Protein AF-A0A537R3E0-F1 (afdb_monomer)

Foldseek 3Di:
DDDDDADVVVVGAWDDDPVDIDHCCLVVVLVVVLVVCCVPVVVPDDVVCVVVSVVVSVCCSCPPVVNDDD

Mean predicted aligned error: 9.89 Å

pLDDT: mean 73.34, std 8.79, range [46.59, 85.19]

Solvent-accessible surface area (backbone atoms only — not comparable to full-atom values): 4572 Å² total; per-residue 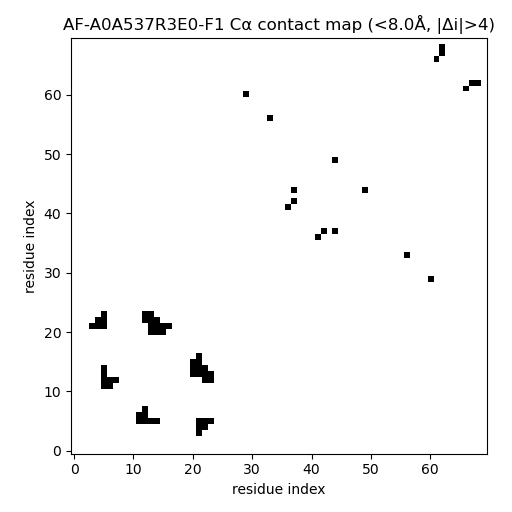(Å²): 134,88,88,82,86,74,47,64,92,78,73,38,70,68,47,81,49,103,88,45,80,49,61,59,65,67,62,52,52,52,50,54,53,50,56,50,42,44,64,63,82,38,68,81,69,56,78,92,48,50,71,59,53,52,53,49,52,52,50,53,65,66,65,35,83,91,68,59,82,132

Sequence (70 aa):
MSHDAVSHGAKEYVRYSAADVITANTVEGFYSIFNCGTKGVYQHCREKHLHRYLAEFDFRYNNRIAVGHQ

Structure (mmCIF, N/CA/C/O backbone):
data_AF-A0A537R3E0-F1
#
_entry.id   AF-A0A537R3E0-F1
#
loop_
_atom_site.group_PDB
_atom_site.id
_atom_site.type_symbol
_atom_site.label_atom_id
_atom_site.label_alt_id
_atom_site.label_comp_id
_atom_site.label_asym_id
_atom_site.label_entity_id
_atom_site.label_seq_id
_atom_site.pdbx_PDB_ins_code
_atom_site.Cartn_x
_atom_site.Cartn_y
_atom_site.Cartn_z
_atom_site.occupancy
_atom_site.B_iso_or_equiv
_atom_site.auth_seq_id
_atom_site.auth_comp_id
_atom_site.auth_asym_id
_atom_site.auth_atom_id
_atom_site.pdbx_PDB_model_num
ATOM 1 N N . MET A 1 1 ? -9.847 -12.608 -22.684 1.00 48.81 1 MET A N 1
ATOM 2 C CA . MET A 1 1 ? -8.842 -12.005 -21.787 1.00 48.81 1 MET A CA 1
ATOM 3 C C . MET A 1 1 ? -7.864 -13.104 -21.421 1.00 48.81 1 MET A C 1
ATOM 5 O O . MET A 1 1 ? -8.293 -14.093 -20.842 1.00 48.81 1 MET A O 1
ATOM 9 N N . SER A 1 2 ? -6.618 -13.004 -21.889 1.00 65.00 2 SER A N 1
ATOM 10 C CA . SER A 1 2 ? -5.569 -13.980 -21.572 1.00 65.00 2 SER A CA 1
ATOM 11 C C . SER A 1 2 ? -5.034 -13.668 -20.179 1.00 65.00 2 SER A C 1
ATOM 13 O O . SER A 1 2 ? -4.725 -12.513 -19.902 1.00 65.00 2 SER A O 1
ATOM 15 N N . HIS A 1 3 ? -4.989 -14.661 -19.296 1.00 66.31 3 HIS A N 1
ATOM 16 C CA . HIS A 1 3 ? -4.417 -14.512 -17.961 1.00 66.31 3 HIS A CA 1
ATOM 17 C C . HIS A 1 3 ? -2.932 -14.866 -18.050 1.00 66.31 3 HIS A C 1
ATOM 19 O O . HIS A 1 3 ? -2.590 -15.942 -18.538 1.00 66.31 3 HIS A O 1
ATOM 25 N N . ASP A 1 4 ? -2.068 -13.954 -17.620 1.00 69.88 4 ASP A N 1
ATOM 26 C CA . ASP A 1 4 ? -0.615 -14.106 -17.684 1.00 69.88 4 ASP A CA 1
ATOM 27 C C . ASP A 1 4 ? -0.030 -14.021 -16.269 1.00 69.88 4 ASP A C 1
ATOM 29 O O . ASP A 1 4 ? -0.673 -13.506 -15.351 1.00 69.88 4 ASP A O 1
ATOM 33 N N . ALA A 1 5 ? 1.163 -14.570 -16.065 1.00 73.81 5 ALA A N 1
ATOM 34 C CA . ALA A 1 5 ? 1.762 -14.702 -14.743 1.00 73.81 5 ALA A CA 1
ATOM 35 C C . ALA A 1 5 ? 3.258 -14.398 -14.791 1.00 73.81 5 ALA A C 1
ATOM 37 O O . ALA A 1 5 ? 3.961 -14.800 -15.719 1.00 73.81 5 ALA A O 1
ATOM 38 N N . VAL A 1 6 ? 3.746 -13.736 -13.744 1.00 73.69 6 VAL A N 1
ATOM 39 C CA . VAL A 1 6 ? 5.172 -13.483 -13.513 1.00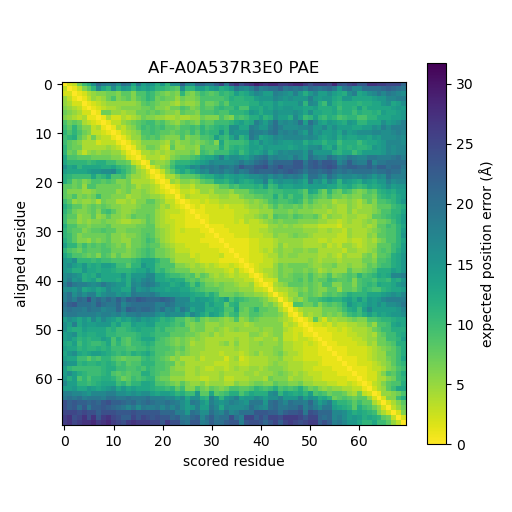 73.69 6 VAL A CA 1
ATOM 40 C C . VAL A 1 6 ? 5.703 -14.436 -12.445 1.00 73.69 6 VAL A C 1
ATOM 42 O O . VAL A 1 6 ? 5.038 -14.687 -11.440 1.00 73.69 6 VAL A O 1
ATOM 45 N N . SER A 1 7 ? 6.897 -14.994 -12.665 1.00 75.69 7 SER A N 1
ATOM 46 C CA . SER A 1 7 ? 7.541 -15.908 -11.715 1.00 75.69 7 SER A CA 1
ATOM 47 C C . SER A 1 7 ? 8.689 -15.225 -10.975 1.00 75.69 7 SER A C 1
ATOM 49 O O . SER A 1 7 ? 9.834 -15.192 -11.433 1.00 75.69 7 SER A O 1
ATOM 51 N N . HIS A 1 8 ? 8.409 -14.756 -9.758 1.00 70.94 8 HIS A N 1
ATOM 52 C CA . HIS A 1 8 ? 9.424 -14.150 -8.890 1.00 70.94 8 HIS A CA 1
ATOM 53 C C . HIS A 1 8 ? 10.544 -15.134 -8.500 1.00 70.94 8 HIS A C 1
ATOM 55 O O . HIS A 1 8 ? 11.684 -14.720 -8.293 1.00 70.94 8 HIS A O 1
ATOM 61 N N . GLY A 1 9 ? 10.258 -16.444 -8.462 1.00 74.44 9 GLY A N 1
ATOM 62 C CA . GLY A 1 9 ? 11.260 -17.487 -8.201 1.00 74.44 9 GLY A CA 1
ATOM 63 C C . GLY A 1 9 ? 12.320 -17.608 -9.302 1.00 74.44 9 GLY A C 1
ATOM 64 O O . GLY A 1 9 ? 13.460 -17.970 -9.024 1.00 74.44 9 GLY A O 1
ATOM 65 N N . ALA A 1 10 ? 11.975 -17.228 -10.534 1.00 78.44 10 ALA A N 1
ATOM 66 C CA . ALA A 1 10 ? 12.899 -17.149 -11.663 1.00 78.44 10 ALA A CA 1
ATOM 67 C C . ALA A 1 10 ? 13.565 -15.764 -11.803 1.00 78.44 10 ALA A C 1
ATOM 69 O O . ALA A 1 10 ? 14.247 -15.515 -12.794 1.00 78.44 10 ALA A O 1
ATOM 70 N N . LYS A 1 11 ? 13.387 -14.866 -10.817 1.00 74.25 11 LYS A N 1
ATOM 71 C CA . LYS A 1 11 ? 13.799 -13.449 -10.861 1.00 74.25 11 LYS A CA 1
ATOM 72 C C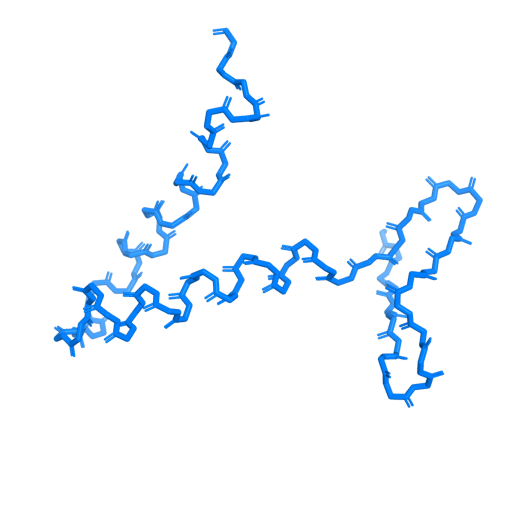 . LYS A 1 11 ? 13.128 -12.645 -11.989 1.00 74.25 11 LYS A C 1
ATOM 74 O O . LYS A 1 11 ? 13.675 -11.641 -12.441 1.00 74.25 11 LYS A O 1
ATOM 79 N N . GLU A 1 12 ? 11.939 -13.060 -12.425 1.00 72.56 12 GLU A N 1
ATOM 80 C CA . GLU A 1 12 ? 11.108 -12.326 -13.382 1.00 72.56 12 GLU A CA 1
ATOM 81 C C . GLU A 1 12 ? 10.100 -11.460 -12.613 1.00 72.56 12 GLU A C 1
ATOM 83 O O . GLU A 1 12 ? 9.162 -11.974 -12.007 1.00 72.56 12 GLU A O 1
ATOM 88 N N . TYR A 1 13 ? 10.317 -10.141 -12.606 1.00 67.81 13 TYR A N 1
ATOM 89 C CA . TYR A 1 13 ? 9.501 -9.181 -11.842 1.00 67.81 13 TYR A CA 1
ATOM 90 C C . TYR A 1 13 ? 8.516 -8.395 -12.714 1.00 67.81 13 TYR A C 1
ATOM 92 O O . TYR A 1 13 ? 7.483 -7.933 -12.232 1.00 67.81 13 TYR A O 1
ATOM 100 N N . VAL A 1 14 ? 8.844 -8.227 -13.995 1.00 72.06 14 VAL A N 1
ATOM 101 C CA . VAL A 1 14 ? 8.017 -7.528 -14.978 1.00 72.06 14 VAL A CA 1
ATOM 102 C C . VAL A 1 14 ? 8.141 -8.266 -16.301 1.00 72.06 14 VAL A C 1
ATOM 104 O O . VAL A 1 14 ? 9.255 -8.461 -16.789 1.00 72.06 14 VAL A O 1
ATOM 107 N N . ARG A 1 15 ? 7.005 -8.646 -16.888 1.00 74.06 15 ARG A N 1
ATOM 108 C CA . ARG A 1 15 ? 6.952 -9.151 -18.260 1.00 74.06 15 ARG A CA 1
ATOM 109 C C . ARG A 1 15 ? 6.347 -8.072 -19.149 1.00 74.06 15 ARG A C 1
ATOM 111 O O . ARG A 1 15 ? 5.222 -7.629 -18.925 1.00 74.06 15 ARG A O 1
ATOM 118 N N . TYR A 1 16 ? 7.112 -7.645 -20.147 1.00 72.44 16 TYR A N 1
ATOM 119 C CA . TYR A 1 16 ? 6.659 -6.695 -21.158 1.00 72.44 16 TYR A CA 1
ATOM 120 C C . TYR A 1 16 ? 6.146 -7.479 -22.368 1.00 72.44 16 TYR A C 1
ATOM 122 O O . TYR A 1 16 ? 6.932 -8.072 -23.106 1.00 72.44 16 TYR A O 1
ATOM 130 N N . SER A 1 17 ? 4.828 -7.507 -22.554 1.00 69.12 17 SER A N 1
ATOM 131 C CA . SER A 1 17 ? 4.201 -7.907 -23.815 1.00 69.12 17 SER A CA 1
ATOM 132 C C . SER A 1 17 ? 4.015 -6.661 -24.684 1.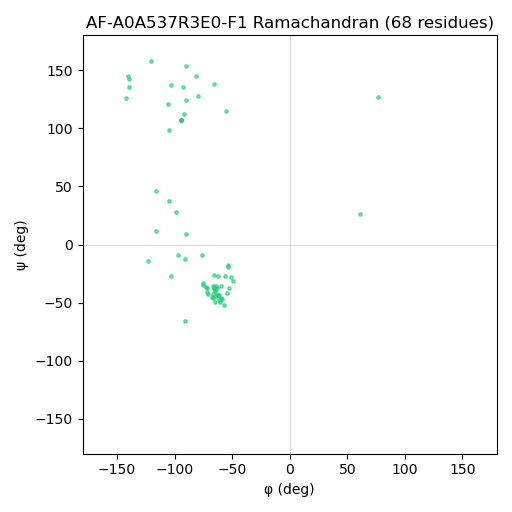00 69.12 17 SER A C 1
ATOM 134 O O . SER A 1 17 ? 3.890 -5.558 -24.157 1.00 69.12 17 SER A O 1
ATOM 136 N N . ALA A 1 18 ? 3.982 -6.809 -26.010 1.00 61.44 18 ALA A N 1
ATOM 137 C CA . ALA A 1 18 ? 3.947 -5.698 -26.973 1.00 61.44 18 ALA A CA 1
ATOM 138 C C . ALA A 1 18 ? 2.814 -4.667 -26.751 1.00 61.44 18 ALA A C 1
ATOM 140 O O . ALA A 1 18 ? 2.901 -3.559 -27.275 1.00 61.44 18 ALA A O 1
ATOM 141 N N . ALA A 1 19 ? 1.779 -5.014 -25.979 1.00 64.94 19 ALA A N 1
ATOM 142 C CA . ALA A 1 19 ? 0.678 -4.125 -25.608 1.00 64.94 19 ALA A CA 1
ATOM 143 C C . ALA A 1 19 ? 0.466 -3.970 -24.088 1.00 64.94 19 ALA A C 1
ATOM 145 O O . ALA A 1 19 ? -0.226 -3.040 -23.685 1.00 64.94 19 ALA A O 1
ATOM 146 N N . ASP A 1 20 ? 1.063 -4.824 -23.246 1.00 64.88 20 ASP A N 1
ATOM 147 C CA . ASP A 1 20 ? 0.702 -4.938 -21.828 1.00 64.88 20 ASP A CA 1
ATOM 148 C C . ASP A 1 20 ? 1.931 -5.111 -20.927 1.00 64.88 20 ASP A C 1
ATOM 150 O O . ASP A 1 20 ? 2.827 -5.918 -21.194 1.00 64.88 20 ASP A O 1
ATOM 154 N N . VAL A 1 21 ? 1.943 -4.381 -19.810 1.00 75.12 21 VAL A N 1
ATOM 155 C CA . VAL A 1 21 ? 2.916 -4.571 -18.730 1.00 75.12 21 VAL A CA 1
ATOM 156 C C . VAL A 1 21 ? 2.291 -5.497 -17.691 1.00 75.12 21 VAL A C 1
ATOM 158 O O . VAL A 1 21 ? 1.399 -5.098 -16.942 1.00 75.12 21 VAL A O 1
ATOM 161 N N . ILE A 1 22 ? 2.763 -6.739 -17.629 1.00 74.88 22 ILE A N 1
ATOM 162 C CA . ILE A 1 22 ? 2.270 -7.740 -16.683 1.00 74.88 22 ILE A CA 1
ATOM 163 C C . ILE A 1 22 ? 3.145 -7.659 -15.429 1.00 74.88 22 ILE A C 1
ATOM 165 O O . ILE A 1 22 ? 4.341 -7.962 -15.468 1.00 74.88 22 ILE A O 1
ATOM 169 N N . THR A 1 23 ? 2.558 -7.212 -14.315 1.00 77.44 23 THR A N 1
ATOM 170 C CA . THR A 1 23 ? 3.240 -7.098 -13.014 1.00 77.44 23 THR A CA 1
ATOM 171 C C . THR A 1 23 ? 2.319 -7.512 -11.875 1.00 77.44 23 THR A C 1
ATOM 173 O O . THR A 1 23 ? 1.124 -7.222 -11.906 1.00 77.44 23 THR A O 1
ATOM 176 N N . ALA A 1 24 ? 2.886 -8.132 -10.839 1.00 78.94 24 ALA A N 1
ATOM 177 C CA . ALA A 1 24 ? 2.189 -8.383 -9.576 1.00 78.94 24 ALA A CA 1
ATOM 178 C C . ALA A 1 24 ? 2.370 -7.240 -8.552 1.00 78.94 24 ALA A C 1
ATOM 180 O O . ALA A 1 24 ? 1.620 -7.159 -7.582 1.00 78.94 24 ALA A O 1
ATOM 181 N N . ASN A 1 25 ? 3.298 -6.303 -8.791 1.00 76.81 25 ASN A N 1
ATOM 182 C CA . ASN A 1 25 ? 3.651 -5.230 -7.848 1.00 76.81 25 ASN A CA 1
ATOM 183 C C . ASN A 1 25 ? 2.448 -4.406 -7.355 1.00 76.81 25 ASN A C 1
ATOM 185 O O . ASN A 1 25 ? 2.405 -4.007 -6.192 1.00 76.81 25 ASN A O 1
ATOM 189 N N . THR A 1 26 ? 1.466 -4.139 -8.219 1.00 75.75 26 THR A N 1
ATOM 190 C CA . THR A 1 26 ? 0.274 -3.359 -7.849 1.00 75.75 26 THR A CA 1
ATOM 191 C C . THR A 1 26 ? -0.568 -4.089 -6.801 1.00 75.75 26 THR A C 1
ATOM 193 O O . THR A 1 26 ? -0.903 -3.513 -5.762 1.00 75.75 26 THR A O 1
ATOM 196 N N . VAL A 1 27 ? -0.871 -5.370 -7.044 1.00 78.88 27 VAL A N 1
ATOM 197 C CA . VAL A 1 27 ? -1.696 -6.187 -6.140 1.00 78.88 27 VAL A CA 1
ATOM 198 C C . VAL A 1 27 ? -0.939 -6.550 -4.862 1.00 78.88 27 VAL A C 1
ATOM 200 O O . VAL A 1 27 ? -1.511 -6.496 -3.774 1.00 78.88 27 VAL A O 1
ATOM 203 N N . GLU A 1 28 ? 0.364 -6.817 -4.951 1.00 82.62 28 GLU A N 1
ATOM 204 C CA . GLU A 1 28 ? 1.221 -7.060 -3.786 1.00 82.62 28 GLU A CA 1
ATOM 205 C C . GLU A 1 28 ? 1.337 -5.817 -2.894 1.00 82.62 28 GLU A C 1
ATOM 207 O O . GLU A 1 28 ? 1.263 -5.915 -1.666 1.00 82.62 28 GLU A O 1
ATOM 212 N N . GLY A 1 29 ? 1.437 -4.628 -3.498 1.00 82.06 29 GLY A N 1
ATOM 213 C CA . GLY A 1 29 ? 1.426 -3.357 -2.779 1.00 82.06 29 GLY A CA 1
ATOM 214 C C . GLY A 1 29 ? 0.124 -3.127 -2.006 1.00 82.06 29 GLY A C 1
ATOM 215 O O . GLY A 1 29 ? 0.165 -2.731 -0.840 1.00 82.06 29 GLY A O 1
ATOM 216 N N . PHE A 1 30 ? -1.029 -3.430 -2.614 1.00 82.44 30 PHE A N 1
ATOM 217 C CA . PHE A 1 30 ? -2.326 -3.379 -1.930 1.00 82.44 30 PHE A CA 1
ATOM 218 C C . PHE A 1 30 ? -2.377 -4.349 -0.739 1.00 82.44 30 PHE A C 1
ATOM 220 O O . PHE A 1 30 ? -2.706 -3.950 0.381 1.00 82.44 30 PHE A O 1
ATOM 227 N N . TYR A 1 31 ? -1.983 -5.609 -0.956 1.00 81.19 31 TYR A N 1
ATOM 228 C CA . TYR A 1 31 ? -2.005 -6.640 0.085 1.00 81.19 31 TYR A CA 1
ATOM 229 C C . TYR A 1 31 ? -1.060 -6.340 1.251 1.00 81.19 31 TYR A C 1
ATOM 231 O O . TYR A 1 31 ? -1.398 -6.629 2.399 1.00 81.19 31 TYR A O 1
ATOM 239 N N . SER A 1 32 ? 0.099 -5.735 0.989 1.00 83.62 32 SER A N 1
ATOM 240 C CA . SER A 1 32 ? 1.044 -5.336 2.035 1.00 83.62 32 SER A CA 1
ATOM 241 C C . SER A 1 32 ? 0.437 -4.293 2.989 1.00 83.62 32 SER A C 1
ATOM 243 O O . SER A 1 32 ? 0.514 -4.439 4.213 1.00 83.62 32 SER A O 1
ATOM 245 N N . ILE A 1 33 ? -0.265 -3.291 2.443 1.00 82.88 33 ILE A N 1
ATOM 246 C CA . ILE A 1 33 ? -0.967 -2.257 3.223 1.00 82.88 33 ILE A CA 1
ATOM 247 C C . ILE A 1 33 ? -2.136 -2.866 4.003 1.00 82.88 33 ILE A C 1
ATOM 249 O O . ILE A 1 33 ? -2.283 -2.599 5.198 1.00 82.88 33 ILE A O 1
ATOM 253 N N . PHE A 1 34 ? -2.939 -3.707 3.345 1.00 82.50 34 PHE A N 1
ATOM 254 C CA . PHE A 1 34 ? -4.068 -4.393 3.968 1.00 82.50 34 PHE A CA 1
ATOM 255 C C . PHE A 1 34 ? -3.616 -5.231 5.171 1.00 82.50 34 PHE A C 1
ATOM 257 O O . PHE A 1 34 ? -4.110 -5.043 6.279 1.00 82.50 34 PHE A O 1
ATOM 264 N N . ASN A 1 35 ? -2.608 -6.087 4.989 1.00 82.75 35 ASN A N 1
ATOM 265 C CA . ASN A 1 35 ? -2.133 -7.007 6.022 1.00 82.75 35 ASN A CA 1
ATOM 266 C C . ASN A 1 35 ? -1.513 -6.269 7.226 1.00 82.75 35 ASN A C 1
ATOM 268 O O . ASN A 1 35 ? -1.708 -6.664 8.378 1.00 82.75 35 ASN A O 1
ATOM 272 N N . CYS A 1 36 ? -0.794 -5.168 6.978 1.00 85.19 36 CYS A N 1
ATOM 273 C CA . CYS A 1 36 ? -0.270 -4.311 8.043 1.00 85.19 36 CYS A CA 1
ATOM 274 C C . CYS A 1 36 ? -1.406 -3.610 8.809 1.00 85.19 36 CYS A C 1
ATOM 276 O O . CYS A 1 36 ? -1.423 -3.591 10.041 1.00 85.19 36 CYS A O 1
ATOM 278 N N . GLY A 1 37 ? -2.409 -3.105 8.089 1.00 80.31 37 GLY A N 1
ATOM 279 C CA . GLY A 1 37 ? -3.577 -2.467 8.682 1.00 80.31 37 GLY A CA 1
ATOM 280 C C . GLY A 1 37 ? -4.451 -3.422 9.500 1.00 80.31 37 GLY A C 1
ATOM 281 O O . GLY A 1 37 ? -4.913 -3.044 10.576 1.00 80.31 37 GLY A O 1
ATOM 282 N N . THR A 1 38 ? -4.616 -4.677 9.065 1.00 78.25 38 THR A N 1
ATOM 283 C CA . THR A 1 38 ? -5.317 -5.713 9.842 1.00 78.25 38 THR A CA 1
ATOM 284 C C . THR A 1 38 ? -4.597 -6.018 11.154 1.00 78.25 38 THR A C 1
ATOM 286 O O . THR A 1 38 ? -5.243 -6.118 12.192 1.00 78.25 38 THR A O 1
ATOM 289 N N . LYS A 1 39 ? -3.262 -6.130 11.132 1.00 79.94 39 LYS A N 1
ATOM 290 C CA . LYS A 1 39 ? -2.463 -6.431 12.332 1.00 79.94 39 LYS A CA 1
ATOM 291 C C . LYS A 1 39 ? -2.373 -5.258 13.312 1.00 79.94 39 LYS A C 1
ATOM 293 O O . LYS A 1 39 ? -2.356 -5.494 14.513 1.00 79.94 39 LYS A O 1
ATOM 298 N N . GLY A 1 40 ? -2.296 -4.022 12.813 1.00 79.50 40 GLY A N 1
ATOM 299 C CA . GLY A 1 40 ? -2.134 -2.825 13.644 1.00 79.50 40 GLY A CA 1
ATOM 300 C C . GLY A 1 40 ? -3.457 -2.190 14.072 1.00 79.50 40 GLY A C 1
ATOM 301 O O . GLY A 1 40 ? -3.789 -2.157 15.251 1.00 79.50 40 GLY A O 1
ATOM 302 N N . VAL A 1 41 ? -4.220 -1.671 13.108 1.00 71.81 41 VAL A N 1
ATOM 303 C CA . VAL A 1 41 ? -5.431 -0.871 13.376 1.00 71.81 41 VAL A CA 1
ATOM 304 C C . VAL A 1 41 ? -6.594 -1.755 13.823 1.00 71.81 41 VAL A C 1
ATOM 306 O O . VAL A 1 41 ? -7.377 -1.365 14.688 1.00 71.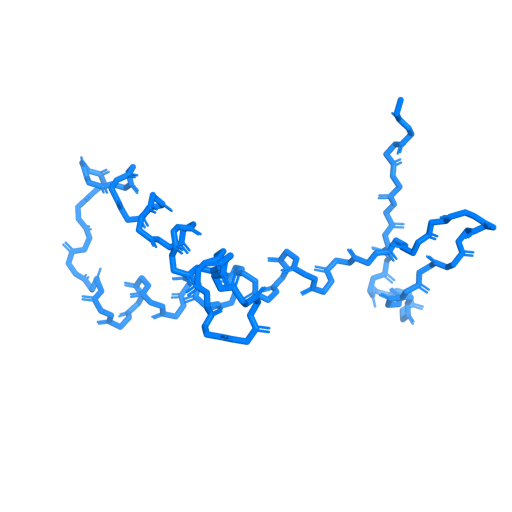81 41 VAL A O 1
ATOM 309 N N . TYR A 1 42 ? -6.694 -2.969 13.277 1.00 71.06 42 TYR A N 1
ATOM 310 C CA . TYR A 1 42 ? -7.809 -3.874 13.544 1.00 71.06 42 TYR A CA 1
ATOM 311 C C . TYR A 1 42 ? -7.383 -5.163 14.264 1.00 71.06 42 TYR A C 1
ATOM 313 O O . TYR A 1 42 ? -7.842 -6.252 13.921 1.00 71.06 42 TYR A O 1
ATOM 321 N N . GLN A 1 43 ? -6.562 -5.041 15.315 1.00 70.25 43 GLN A N 1
ATOM 322 C CA . GLN A 1 43 ? -6.080 -6.177 16.124 1.00 70.25 43 GLN A CA 1
ATOM 323 C C . GLN A 1 43 ? -7.215 -7.043 16.715 1.00 70.25 43 GLN A C 1
ATOM 325 O O . GLN A 1 43 ? -7.046 -8.235 16.957 1.00 70.25 43 GLN A O 1
ATOM 330 N N . HIS A 1 44 ? -8.394 -6.445 16.935 1.00 69.25 44 HIS A N 1
ATOM 331 C CA . HIS A 1 44 ? -9.610 -7.118 17.404 1.00 69.25 44 HIS A CA 1
ATOM 332 C C . HIS A 1 44 ? -10.638 -7.307 16.277 1.00 69.25 44 HIS A C 1
ATOM 334 O O . HIS A 1 44 ? -11.847 -7.175 16.494 1.00 69.25 44 HIS A O 1
ATOM 340 N N . CYS A 1 45 ? -10.172 -7.608 15.062 1.00 58.59 45 CYS A N 1
ATOM 341 C CA . CYS A 1 45 ? -11.032 -8.031 13.963 1.00 58.59 45 CYS A CA 1
ATOM 342 C C . CYS A 1 45 ? -11.866 -9.244 14.380 1.00 58.59 45 CYS A C 1
ATOM 344 O O . CYS A 1 45 ? -11.347 -10.339 14.586 1.00 58.59 45 CYS A O 1
ATOM 346 N N . ARG A 1 46 ? -13.185 -9.069 14.451 1.00 65.31 46 ARG A N 1
ATOM 347 C CA . ARG A 1 46 ? -14.117 -10.193 14.354 1.00 65.31 46 ARG A CA 1
ATOM 348 C C . ARG A 1 46 ? -14.521 -10.338 12.892 1.00 65.31 46 ARG A C 1
ATOM 350 O O . ARG A 1 46 ? -14.873 -9.347 12.255 1.00 65.31 46 ARG A O 1
ATOM 357 N N . GLU A 1 47 ? -14.531 -11.572 12.402 1.00 69.06 47 GLU A N 1
ATOM 358 C CA . GLU A 1 47 ? -14.819 -11.941 11.005 1.00 69.06 47 GLU A CA 1
ATOM 359 C C . GLU A 1 47 ? -16.125 -11.323 10.465 1.00 69.06 47 GLU A C 1
ATOM 361 O O . GLU A 1 47 ? -16.229 -10.953 9.298 1.00 69.06 47 GLU A O 1
ATOM 366 N N . LYS A 1 48 ? -17.083 -11.064 11.364 1.00 75.00 48 LYS A N 1
ATOM 367 C CA . LYS A 1 48 ? -18.362 -10.389 11.100 1.00 75.00 48 LYS A CA 1
ATOM 368 C C . LYS A 1 48 ? -18.275 -9.014 10.415 1.00 75.00 48 LYS A C 1
ATOM 370 O O . LYS A 1 48 ? -19.274 -8.567 9.860 1.00 75.00 48 LYS A O 1
ATOM 375 N N . HIS A 1 49 ? -17.129 -8.329 10.441 1.00 76.69 49 HIS A N 1
ATOM 376 C CA . HIS A 1 49 ? -16.958 -7.014 9.801 1.00 76.69 49 HIS A CA 1
ATOM 377 C C . HIS A 1 49 ? -15.930 -7.001 8.663 1.00 76.69 49 HIS A C 1
ATOM 379 O O . HIS A 1 49 ? -15.579 -5.926 8.182 1.00 76.69 49 HIS A O 1
ATOM 385 N N . LEU A 1 50 ? -15.479 -8.170 8.195 1.00 79.56 50 LEU A N 1
ATOM 386 C CA . LEU A 1 50 ? -14.452 -8.269 7.153 1.00 79.56 50 LEU A CA 1
ATOM 387 C C . LEU A 1 50 ? -14.817 -7.483 5.883 1.00 79.56 50 LEU A C 1
ATOM 389 O O . LEU A 1 50 ? -13.987 -6.760 5.339 1.00 79.56 50 LEU A O 1
ATOM 393 N N . HIS A 1 51 ? -16.082 -7.560 5.466 1.00 79.38 51 HIS A N 1
ATOM 394 C CA . HIS A 1 51 ? -16.605 -6.838 4.304 1.00 79.38 51 HIS A CA 1
ATOM 395 C C . HIS A 1 51 ? -16.466 -5.310 4.431 1.00 79.38 51 HIS A C 1
ATOM 397 O O . HIS A 1 51 ? -16.188 -4.636 3.444 1.00 79.38 51 HIS A O 1
ATOM 403 N N . ARG A 1 52 ? -16.612 -4.755 5.643 1.00 81.00 52 ARG A N 1
ATOM 404 C CA . ARG A 1 52 ? -16.436 -3.316 5.895 1.00 81.00 52 ARG A CA 1
ATOM 405 C C . ARG A 1 52 ? -14.973 -2.902 5.820 1.00 81.00 52 ARG A C 1
ATOM 407 O O . ARG A 1 52 ? -14.682 -1.867 5.236 1.00 81.00 52 ARG A O 1
ATOM 414 N N . TYR A 1 53 ? -14.067 -3.713 6.368 1.00 79.31 53 TYR A N 1
ATOM 415 C CA . TYR A 1 53 ? -12.633 -3.436 6.280 1.00 79.31 53 TYR A CA 1
ATOM 416 C C . TYR A 1 53 ? -12.157 -3.478 4.829 1.00 79.31 53 TYR A C 1
ATOM 418 O O . TYR A 1 53 ? -11.470 -2.561 4.395 1.00 79.31 53 TYR A O 1
ATOM 426 N N . LEU A 1 54 ? -12.585 -4.477 4.052 1.00 81.25 54 LEU A N 1
ATOM 427 C CA . LEU A 1 54 ? -12.252 -4.562 2.628 1.00 81.25 54 LEU A CA 1
ATOM 428 C C . LEU A 1 54 ? -12.742 -3.340 1.842 1.00 81.25 54 LEU A C 1
ATOM 430 O O . LEU A 1 54 ? -11.960 -2.762 1.093 1.00 81.25 54 LEU A O 1
ATOM 434 N N . ALA A 1 55 ? -13.988 -2.906 2.059 1.00 83.38 55 ALA A N 1
ATOM 435 C CA . ALA A 1 55 ? -14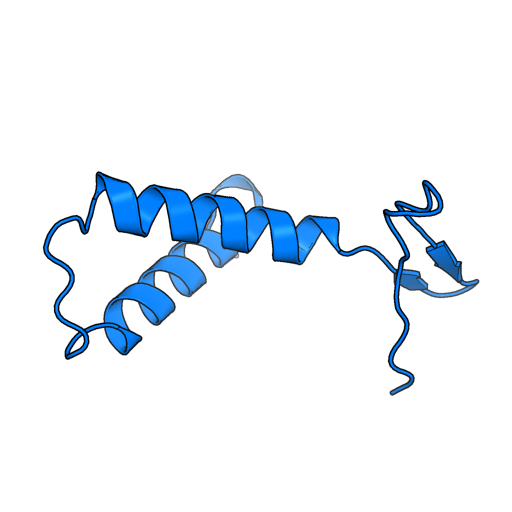.527 -1.715 1.403 1.00 83.38 55 ALA A CA 1
ATOM 436 C C . ALA A 1 55 ? -13.768 -0.430 1.788 1.00 83.38 55 ALA A C 1
ATOM 438 O O . ALA A 1 55 ? -13.538 0.431 0.942 1.00 83.38 55 ALA A O 1
ATOM 439 N N . GLU A 1 56 ? -13.342 -0.298 3.048 1.00 81.25 56 GLU A N 1
ATOM 440 C CA . GLU A 1 56 ? -12.544 0.849 3.490 1.00 81.25 56 GLU A CA 1
ATOM 441 C C . GLU A 1 56 ? -11.146 0.851 2.856 1.00 81.25 56 GLU A C 1
ATOM 443 O O . GLU A 1 56 ? -10.685 1.890 2.384 1.00 81.25 56 GLU A O 1
ATOM 448 N N . PHE A 1 57 ? -10.464 -0.299 2.822 1.00 80.81 57 PHE A N 1
ATOM 449 C CA . PHE A 1 57 ? -9.139 -0.406 2.205 1.00 80.81 57 PHE A CA 1
ATOM 450 C C . PHE A 1 57 ? -9.185 -0.162 0.698 1.00 80.81 57 PHE A C 1
ATOM 452 O O . PHE A 1 57 ? -8.306 0.529 0.187 1.00 80.81 57 PHE A O 1
ATOM 459 N N . ASP A 1 58 ? -10.210 -0.663 0.008 1.00 82.06 58 ASP A N 1
ATOM 460 C CA . ASP A 1 58 ? -10.434 -0.390 -1.413 1.00 82.06 58 ASP A CA 1
ATOM 461 C C . ASP A 1 58 ? -10.663 1.109 -1.660 1.00 82.06 58 ASP A C 1
ATOM 463 O O . ASP A 1 58 ? -9.973 1.729 -2.473 1.00 82.06 58 ASP A O 1
ATOM 467 N N . PHE A 1 59 ? -11.534 1.740 -0.865 1.00 81.75 59 PHE A N 1
ATOM 468 C CA . PHE A 1 59 ? -11.756 3.181 -0.947 1.00 81.75 59 PHE A CA 1
ATOM 469 C C . PHE A 1 59 ? -10.463 3.970 -0.689 1.0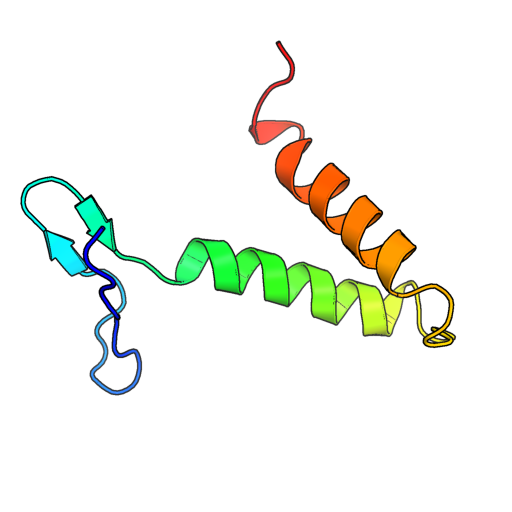0 81.75 59 PHE A C 1
ATOM 471 O O . PHE A 1 59 ? -10.120 4.861 -1.459 1.00 81.75 59 PHE A O 1
ATOM 478 N N . ARG A 1 60 ? -9.695 3.633 0.351 1.00 80.44 60 ARG A N 1
ATOM 479 C CA . ARG A 1 60 ? -8.441 4.329 0.691 1.00 80.44 60 ARG A CA 1
ATOM 480 C C . ARG A 1 60 ? -7.344 4.135 -0.352 1.00 80.44 60 ARG A C 1
ATOM 482 O O . ARG A 1 60 ? -6.563 5.056 -0.578 1.00 80.44 60 ARG A O 1
ATOM 489 N N . TYR A 1 61 ? -7.260 2.954 -0.961 1.00 76.69 61 TYR A N 1
ATOM 490 C CA . TYR A 1 61 ? -6.257 2.662 -1.981 1.00 76.69 61 TYR A CA 1
ATOM 491 C C . TYR A 1 61 ? -6.551 3.408 -3.287 1.00 76.69 61 TYR A C 1
ATOM 493 O O . TYR A 1 61 ? -5.640 4.009 -3.862 1.00 76.69 61 TYR A O 1
ATOM 501 N N . ASN A 1 62 ? -7.821 3.440 -3.702 1.00 76.00 62 ASN A N 1
ATOM 502 C CA . ASN A 1 62 ? -8.253 4.130 -4.917 1.00 76.00 62 ASN A CA 1
ATOM 503 C C . ASN A 1 62 ? -8.290 5.661 -4.754 1.00 76.00 62 ASN A C 1
ATOM 505 O O . ASN A 1 62 ? -7.952 6.376 -5.691 1.00 76.00 62 ASN A O 1
ATOM 509 N N . ASN A 1 63 ? -8.611 6.177 -3.562 1.00 72.19 63 ASN A N 1
ATOM 510 C CA . ASN A 1 63 ? -8.729 7.619 -3.287 1.00 72.19 63 ASN A CA 1
ATOM 511 C C . ASN A 1 63 ? -7.477 8.221 -2.618 1.00 72.19 63 ASN A C 1
ATOM 513 O O . ASN A 1 63 ? -7.560 9.191 -1.862 1.00 72.19 63 ASN A O 1
ATOM 517 N N . ARG A 1 64 ? -6.286 7.654 -2.850 1.00 69.19 64 ARG A N 1
ATOM 518 C CA . ARG A 1 64 ? -5.040 8.267 -2.360 1.00 69.19 64 ARG A CA 1
ATOM 519 C C . ARG A 1 64 ? -4.808 9.609 -3.067 1.00 69.19 64 ARG A C 1
ATOM 521 O O . ARG A 1 64 ? -4.944 9.690 -4.282 1.00 69.19 64 ARG A O 1
ATOM 528 N N . ILE A 1 65 ? -4.372 10.635 -2.327 1.00 60.22 65 ILE A N 1
ATOM 529 C CA . ILE A 1 65 ? -4.146 12.017 -2.818 1.00 60.22 65 ILE A CA 1
ATOM 530 C C . ILE A 1 65 ? -3.307 12.062 -4.114 1.00 60.22 65 ILE A C 1
ATOM 532 O O . ILE A 1 65 ? -3.527 12.911 -4.969 1.00 60.22 65 ILE A O 1
ATOM 536 N N . ALA A 1 66 ? -2.385 11.111 -4.298 1.00 62.47 66 ALA A N 1
ATOM 537 C CA . ALA A 1 66 ? -1.530 11.000 -5.481 1.00 62.47 66 ALA A CA 1
ATOM 538 C C . ALA A 1 66 ? -2.214 10.438 -6.752 1.00 62.47 66 ALA A C 1
ATOM 540 O O . ALA A 1 66 ? -1.587 10.437 -7.806 1.00 62.47 66 ALA A O 1
ATOM 541 N N . VAL A 1 67 ? -3.448 9.924 -6.671 1.00 59.44 67 VAL A N 1
ATOM 542 C CA . VAL A 1 67 ? -4.214 9.393 -7.826 1.00 59.44 67 VAL A CA 1
ATOM 543 C C . VAL A 1 67 ? -5.199 10.426 -8.384 1.00 59.44 67 VAL A C 1
ATOM 545 O O . VAL A 1 67 ? -5.688 10.250 -9.492 1.00 59.44 67 VAL A O 1
ATOM 548 N N . GLY A 1 68 ? -5.380 11.554 -7.687 1.00 46.59 68 GLY A N 1
ATOM 549 C CA . GLY A 1 68 ? -6.244 12.653 -8.108 1.00 46.59 68 GLY A CA 1
ATOM 550 C C . GLY A 1 68 ? -7.724 12.344 -7.878 1.00 46.59 68 GLY A C 1
ATOM 551 O O . GLY A 1 68 ? -8.244 11.328 -8.329 1.00 46.59 68 GLY A O 1
ATOM 552 N N . HIS A 1 69 ? -8.415 13.243 -7.181 1.00 51.50 69 HIS A N 1
ATOM 553 C CA . HIS A 1 69 ? -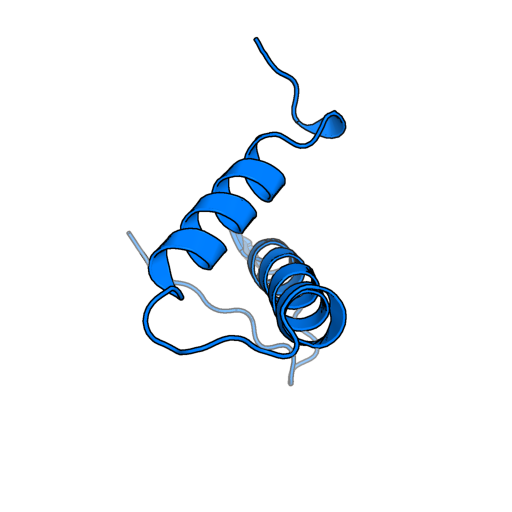9.850 13.401 -7.392 1.00 51.50 69 HIS A CA 1
ATOM 554 C C . HIS A 1 69 ? -10.045 14.277 -8.636 1.00 51.50 69 HIS A C 1
ATOM 556 O O . HIS A 1 69 ? -9.225 15.163 -8.887 1.00 51.50 69 HIS A O 1
ATOM 562 N N .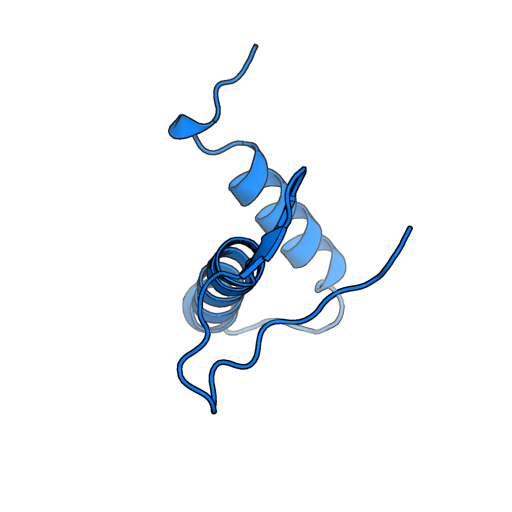 GLN A 1 70 ? -11.092 13.980 -9.409 1.00 50.59 70 GLN A N 1
ATOM 563 C CA . GLN A 1 70 ? -11.596 14.839 -10.486 1.00 50.59 70 GLN A CA 1
ATOM 564 C C . GLN A 1 70 ? -11.842 16.272 -10.007 1.00 50.59 70 GLN A C 1
ATOM 566 O O . GLN A 1 70 ? -12.310 16.428 -8.855 1.00 50.59 70 GLN A O 1
#

Radius of gyration: 15.8 Å; Cα contacts (8 Å, |Δi|>4): 34; chains: 1; bounding box: 32×32×44 Å

Secondary structure (DSSP, 8-state):
-------GGGT---EE-SS-EE-SHHHHHHHHHHHHHHHHTTTT--GGGHHHHHHHHHHHHHT-GGG---